Protein AF-R5D0K5-F1 (afdb_monomer)

Mean predicted aligned error: 5.12 Å

Nearest PDB structures (foldseek):
  7zm7-assembly1_J  TM=4.740E-01  e=4.347E+00  Thermochaetoides thermophila DSM 1495
  7fj2-assembly2_F  TM=4.755E-01  e=7.979E+00  Homo sapiens

pLDDT: mean 84.45, std 9.71, range [44.28, 92.12]

Radius of gyration: 11.74 Å; Cα contacts (8 Å, |Δi|>4): 54; chains: 1; bounding box: 26×28×30 Å

Solvent-accessible surface area (backbone atoms only — not comparable to full-atom values): 4242 Å² total; per-residue (Å²): 143,66,63,72,59,54,55,51,50,50,51,52,53,51,54,38,63,74,52,69,62,34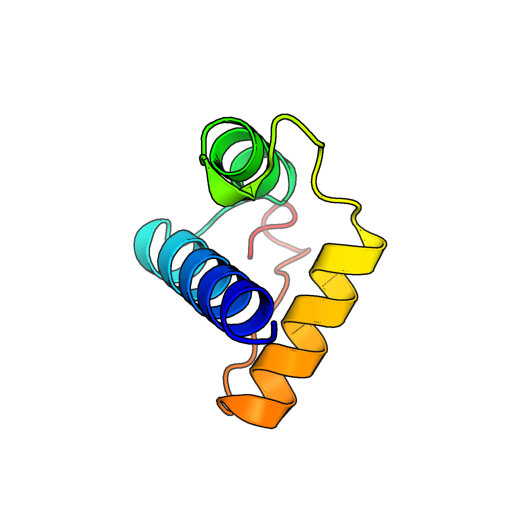,37,65,66,60,51,34,54,53,38,42,72,33,81,90,32,79,72,42,78,70,51,69,70,55,53,54,50,47,46,55,47,40,29,74,73,70,72,44,82,82,60,69,42,68,88,81,72,46,29,58

Structure (mmCIF, N/CA/C/O backbone):
data_AF-R5D0K5-F1
#
_entry.id   AF-R5D0K5-F1
#
loop_
_atom_site.group_PDB
_atom_site.id
_atom_site.type_symbol
_atom_site.label_atom_id
_atom_site.label_alt_id
_atom_site.label_comp_id
_atom_site.label_asym_id
_atom_site.label_entity_id
_atom_site.label_seq_id
_atom_site.pdbx_PDB_ins_code
_atom_site.Cartn_x
_atom_site.Cartn_y
_atom_site.Cartn_z
_atom_site.occupancy
_atom_site.B_iso_or_equiv
_atom_site.auth_seq_id
_atom_site.auth_comp_id
_atom_site.auth_asym_id
_atom_site.auth_atom_id
_atom_site.pdbx_PDB_model_num
ATOM 1 N N . MET A 1 1 ? -14.624 -0.078 15.335 1.00 44.28 1 MET A N 1
ATOM 2 C CA . MET A 1 1 ? -13.880 0.734 14.352 1.00 44.28 1 MET A CA 1
ATOM 3 C C . MET A 1 1 ? -12.940 -0.212 13.623 1.00 44.28 1 MET A C 1
ATOM 5 O O . MET A 1 1 ? -11.871 -0.524 14.122 1.00 44.28 1 MET A O 1
ATOM 9 N N . THR A 1 2 ? -13.451 -0.830 12.563 1.00 48.69 2 THR A N 1
ATOM 10 C CA . THR A 1 2 ? -12.807 -1.910 11.783 1.00 48.69 2 THR A CA 1
ATOM 11 C C . THR A 1 2 ? -13.143 -1.801 10.293 1.00 48.69 2 THR A C 1
ATOM 13 O O . THR A 1 2 ? -12.576 -2.539 9.493 1.00 48.69 2 THR A O 1
ATOM 16 N N . GLN A 1 3 ? -14.045 -0.882 9.926 1.00 56.31 3 GLN A N 1
ATOM 17 C CA . GLN A 1 3 ? -14.433 -0.614 8.539 1.00 56.31 3 GLN A CA 1
ATOM 18 C C . GLN A 1 3 ? -13.242 -0.012 7.777 1.00 56.31 3 GLN A C 1
ATOM 20 O O . GLN A 1 3 ? -12.892 -0.497 6.707 1.00 56.31 3 GLN A O 1
ATOM 25 N N . ASP A 1 4 ? -12.470 0.852 8.445 1.00 74.38 4 ASP A N 1
ATOM 26 C CA . ASP A 1 4 ? -11.340 1.581 7.867 1.00 74.38 4 ASP A CA 1
ATOM 27 C C . ASP A 1 4 ? -10.243 0.690 7.272 1.00 74.38 4 ASP A C 1
ATOM 29 O O . ASP A 1 4 ? -9.507 1.133 6.402 1.00 74.38 4 ASP A O 1
ATOM 33 N N . LEU A 1 5 ? -10.070 -0.553 7.738 1.00 81.88 5 LEU A N 1
ATOM 34 C CA . LEU A 1 5 ? -9.020 -1.431 7.208 1.00 81.88 5 LEU A CA 1
ATOM 35 C C . LEU A 1 5 ? -9.430 -2.078 5.881 1.00 81.88 5 LEU A C 1
ATOM 37 O O . LEU A 1 5 ? -8.615 -2.187 4.968 1.00 81.88 5 LEU A O 1
ATOM 41 N N . PHE A 1 6 ? -10.695 -2.487 5.776 1.00 86.25 6 PHE A N 1
ATOM 42 C CA . PHE A 1 6 ? -11.239 -3.077 4.556 1.00 86.25 6 PHE A CA 1
ATOM 43 C C . PHE A 1 6 ? -11.341 -2.038 3.443 1.00 86.25 6 PHE A C 1
ATOM 45 O O . PHE A 1 6 ? -10.953 -2.337 2.317 1.00 86.25 6 PHE A O 1
ATOM 52 N N . ASP A 1 7 ? -11.752 -0.809 3.764 1.00 87.56 7 ASP A N 1
ATOM 53 C CA . ASP A 1 7 ? -11.760 0.298 2.802 1.00 87.56 7 ASP A CA 1
ATOM 54 C C . ASP A 1 7 ? -10.361 0.555 2.219 1.00 87.56 7 ASP A C 1
ATOM 56 O O . ASP A 1 7 ? -10.206 0.747 1.013 1.00 87.56 7 ASP A O 1
ATOM 60 N N . LYS A 1 8 ? -9.311 0.456 3.046 1.00 88.31 8 LYS A N 1
ATOM 61 C CA . LYS A 1 8 ? -7.910 0.577 2.604 1.00 88.31 8 LYS A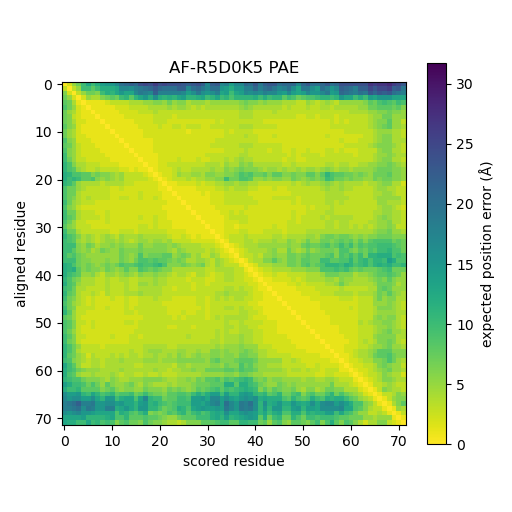 CA 1
ATO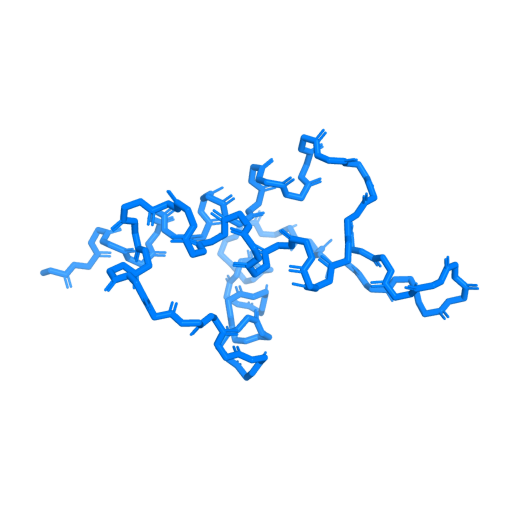M 62 C C . LYS A 1 8 ? -7.475 -0.570 1.698 1.00 88.31 8 LYS A C 1
ATOM 64 O O . LYS A 1 8 ? -6.744 -0.348 0.735 1.00 88.31 8 LYS A O 1
ATOM 69 N N . TYR A 1 9 ? -7.929 -1.788 1.983 1.00 90.50 9 TYR A N 1
ATOM 70 C CA . TYR A 1 9 ? -7.647 -2.954 1.144 1.00 90.50 9 TYR A CA 1
ATOM 71 C C . TYR A 1 9 ? -8.323 -2.840 -0.215 1.00 90.50 9 TYR A C 1
ATOM 73 O O . TYR A 1 9 ? -7.667 -3.034 -1.236 1.00 90.50 9 TYR A O 1
ATOM 81 N N . ILE A 1 10 ? -9.603 -2.466 -0.226 1.00 89.94 10 ILE A N 1
ATOM 82 C CA . ILE A 1 10 ? -10.369 -2.237 -1.453 1.00 89.94 10 ILE A CA 1
ATOM 83 C C . ILE A 1 10 ? -9.711 -1.128 -2.269 1.00 89.94 10 ILE A C 1
ATOM 85 O O . ILE A 1 10 ? -9.484 -1.312 -3.461 1.00 89.94 10 ILE A O 1
ATOM 89 N N . TRP A 1 11 ? -9.333 -0.019 -1.627 1.00 91.94 11 TRP A N 1
ATOM 90 C CA . TRP A 1 11 ? -8.622 1.074 -2.284 1.00 91.94 11 TRP A CA 1
ATOM 91 C C . TRP A 1 11 ? -7.312 0.606 -2.926 1.00 91.94 11 TRP A C 1
ATOM 93 O O . TRP A 1 11 ? -7.025 0.975 -4.065 1.00 91.94 11 TRP A O 1
ATOM 103 N N . LEU A 1 12 ? -6.530 -0.229 -2.232 1.00 91.38 12 LEU A N 1
ATOM 104 C CA . LEU A 1 12 ? -5.261 -0.732 -2.756 1.00 91.38 12 LEU A CA 1
ATOM 105 C C . LEU A 1 12 ? -5.476 -1.630 -3.979 1.00 91.38 12 LEU A C 1
ATOM 107 O O . LEU A 1 12 ? -4.815 -1.445 -5.000 1.00 91.38 12 LEU A O 1
ATOM 111 N N . VAL A 1 13 ? -6.415 -2.573 -3.882 1.00 91.38 13 VAL A N 1
ATOM 112 C CA . VAL A 1 13 ? -6.755 -3.490 -4.978 1.00 91.38 13 VAL A CA 1
ATOM 113 C C . VAL A 1 13 ? -7.288 -2.719 -6.182 1.00 91.38 13 VAL A C 1
ATOM 115 O O . VAL A 1 13 ? -6.802 -2.925 -7.290 1.00 91.38 13 VAL A O 1
ATOM 118 N N . ASP A 1 14 ? -8.237 -1.804 -5.977 1.00 92.12 14 ASP A N 1
ATOM 119 C CA . ASP A 1 14 ? -8.810 -0.975 -7.042 1.00 92.12 14 ASP A CA 1
ATOM 120 C C . ASP A 1 14 ? -7.738 -0.094 -7.705 1.00 92.12 14 ASP A C 1
ATOM 122 O O . ASP A 1 14 ? -7.670 -0.023 -8.933 1.00 92.12 14 ASP A O 1
ATOM 126 N N . THR A 1 15 ? -6.835 0.498 -6.917 1.00 91.56 15 THR A N 1
ATOM 127 C CA . THR A 1 15 ? -5.741 1.336 -7.431 1.00 91.56 15 THR A CA 1
ATOM 128 C C . THR A 1 15 ? -4.807 0.551 -8.349 1.00 91.56 15 THR A C 1
ATOM 130 O O . THR A 1 15 ? -4.490 1.030 -9.442 1.00 91.56 15 THR A O 1
ATOM 133 N N . ILE A 1 16 ? -4.394 -0.648 -7.931 1.00 90.00 16 ILE A N 1
ATOM 134 C CA . ILE A 1 16 ? -3.519 -1.525 -8.721 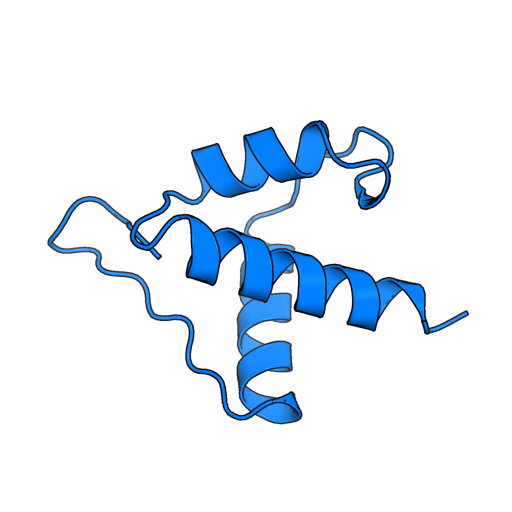1.00 90.00 16 ILE A CA 1
ATOM 135 C C . ILE A 1 16 ? -4.264 -2.029 -9.963 1.00 90.00 16 ILE A C 1
ATOM 137 O O . ILE A 1 16 ? -3.774 -1.895 -11.086 1.00 90.00 16 ILE A O 1
ATOM 141 N N . TYR A 1 17 ? -5.500 -2.501 -9.791 1.00 88.81 17 TYR A N 1
ATOM 142 C CA . TYR A 1 17 ? -6.325 -3.025 -10.879 1.00 88.81 17 TYR A CA 1
ATOM 143 C C . TYR A 1 17 ? -6.583 -1.988 -11.984 1.00 88.81 17 TYR A C 1
ATOM 145 O O . TYR A 1 17 ? -6.471 -2.302 -13.172 1.00 88.81 17 TYR A O 1
ATOM 153 N N . ARG A 1 18 ? -6.880 -0.733 -11.618 1.00 88.69 18 ARG A N 1
AT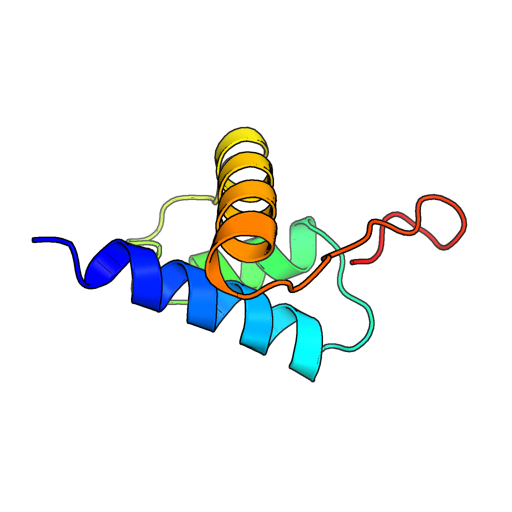OM 154 C CA . ARG A 1 18 ? -7.080 0.368 -12.579 1.00 88.69 18 ARG A CA 1
ATOM 155 C C . ARG A 1 18 ? -5.796 0.791 -13.273 1.00 88.69 18 ARG A C 1
ATOM 157 O O . ARG A 1 18 ? -5.841 1.180 -14.438 1.00 88.69 18 ARG A O 1
ATOM 164 N N . ALA A 1 19 ? -4.674 0.773 -12.559 1.00 87.25 19 ALA A N 1
ATOM 165 C CA . ALA A 1 19 ? -3.399 1.208 -13.108 1.00 87.25 19 ALA A CA 1
ATOM 166 C C . ALA A 1 19 ? -2.779 0.177 -14.060 1.00 87.25 19 ALA A C 1
ATOM 168 O O . ALA A 1 19 ? -2.036 0.573 -14.955 1.00 87.25 19 ALA A O 1
ATOM 169 N N . ARG A 1 20 ? -3.128 -1.113 -13.916 1.00 81.00 20 ARG A N 1
ATOM 170 C CA . ARG A 1 20 ? -2.639 -2.272 -14.697 1.00 81.00 20 ARG A CA 1
ATOM 171 C C . ARG A 1 20 ? -1.162 -2.599 -14.474 1.00 81.00 20 ARG A C 1
ATOM 173 O O . ARG A 1 20 ? -0.847 -3.774 -14.385 1.00 81.00 20 ARG A O 1
ATOM 180 N N . ASN A 1 21 ? -0.306 -1.585 -14.399 1.00 82.75 21 ASN A N 1
ATOM 181 C CA . ASN A 1 21 ? 1.075 -1.647 -13.939 1.00 82.75 21 ASN A CA 1
ATOM 182 C C . ASN A 1 21 ? 1.332 -0.386 -13.114 1.00 82.75 21 ASN A C 1
ATOM 184 O O . ASN A 1 21 ? 1.232 0.719 -13.652 1.00 82.75 21 ASN A O 1
ATOM 188 N N . ILE A 1 22 ? 1.652 -0.532 -11.831 1.00 88.75 22 ILE A N 1
ATOM 189 C CA . ILE A 1 22 ? 1.939 0.622 -10.968 1.00 88.75 22 ILE A CA 1
ATOM 190 C C . ILE A 1 22 ? 3.120 0.352 -10.046 1.00 88.75 22 ILE A C 1
ATOM 192 O O . ILE A 1 22 ? 3.285 -0.752 -9.536 1.00 88.75 22 ILE A O 1
ATOM 196 N N . THR A 1 23 ? 3.966 1.351 -9.829 1.00 89.44 23 THR A N 1
ATOM 197 C CA . THR A 1 23 ? 5.064 1.236 -8.860 1.00 89.44 23 THR A CA 1
ATOM 198 C C . THR A 1 23 ? 4.584 1.512 -7.436 1.00 89.44 23 THR A C 1
ATOM 200 O O . THR A 1 23 ? 3.550 2.141 -7.210 1.00 89.44 23 THR A O 1
ATOM 203 N N . PHE A 1 24 ? 5.353 1.075 -6.436 1.00 87.94 24 PHE A N 1
ATOM 204 C CA . PHE A 1 24 ? 5.053 1.418 -5.043 1.00 87.94 24 PHE A CA 1
ATOM 205 C C . PHE A 1 24 ? 5.052 2.937 -4.807 1.00 87.94 24 PHE A C 1
ATOM 207 O O . PHE A 1 24 ? 4.198 3.425 -4.074 1.00 87.94 24 PHE A O 1
ATOM 214 N N . GLU A 1 25 ? 5.956 3.677 -5.454 1.00 88.19 25 GLU A N 1
ATOM 215 C CA . GLU A 1 25 ? 6.003 5.142 -5.365 1.00 88.19 25 GLU A CA 1
ATOM 216 C C . GLU A 1 25 ? 4.709 5.774 -5.886 1.00 88.19 25 GLU A C 1
ATOM 218 O O . GLU A 1 25 ? 4.103 6.584 -5.190 1.00 88.19 25 GLU A O 1
ATOM 223 N N . GLU A 1 26 ? 4.204 5.335 -7.041 1.00 89.81 26 GLU A N 1
ATOM 224 C CA . GLU A 1 26 ? 2.929 5.830 -7.575 1.00 89.81 26 GLU A CA 1
ATOM 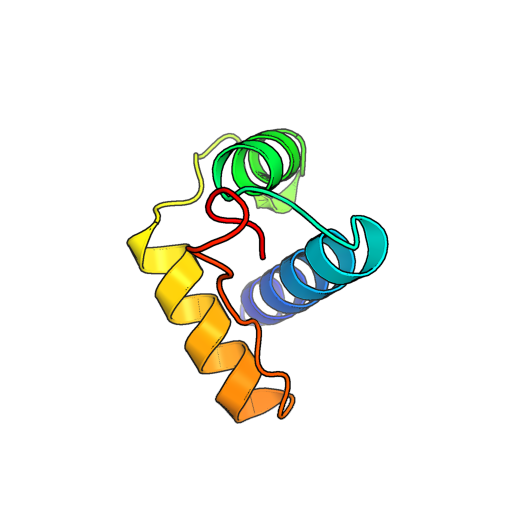225 C C . GLU A 1 26 ? 1.727 5.444 -6.703 1.00 89.81 26 GLU A C 1
ATOM 227 O O . GLU A 1 26 ? 0.799 6.243 -6.535 1.00 89.81 26 GLU A O 1
ATOM 232 N N . ILE A 1 27 ? 1.717 4.230 -6.136 1.00 91.12 27 ILE A N 1
ATOM 233 C CA . ILE A 1 27 ? 0.697 3.835 -5.153 1.00 91.12 27 ILE A CA 1
ATOM 234 C C . ILE A 1 27 ? 0.745 4.803 -3.971 1.00 91.12 27 ILE A C 1
ATOM 236 O O . ILE A 1 27 ? -0.296 5.293 -3.538 1.00 91.12 27 ILE A O 1
ATOM 240 N N . ASN A 1 28 ? 1.937 5.097 -3.461 1.00 90.81 28 ASN A N 1
ATOM 241 C CA . ASN A 1 28 ? 2.125 5.956 -2.305 1.00 90.81 28 ASN A CA 1
ATOM 242 C C . ASN A 1 28 ? 1.730 7.416 -2.588 1.00 90.81 28 ASN A C 1
ATOM 244 O O . ASN A 1 28 ? 1.045 8.042 -1.782 1.00 90.81 28 ASN A O 1
ATOM 248 N N . GLU A 1 29 ? 2.045 7.941 -3.773 1.00 90.50 29 GLU A N 1
ATOM 249 C CA . GLU A 1 29 ? 1.572 9.259 -4.205 1.00 90.50 29 GLU A CA 1
ATOM 250 C C . GLU A 1 29 ? 0.042 9.336 -4.254 1.00 90.50 29 GLU A C 1
ATOM 252 O O . GLU A 1 29 ? -0.558 10.313 -3.796 1.00 90.50 29 GLU A O 1
ATOM 257 N N . ARG A 1 30 ? -0.617 8.304 -4.796 1.00 90.81 30 ARG A N 1
ATOM 258 C CA . ARG A 1 30 ? -2.087 8.234 -4.820 1.00 90.81 30 ARG A CA 1
ATOM 259 C C . ARG A 1 30 ? -2.661 8.070 -3.417 1.00 90.81 30 ARG A C 1
ATOM 261 O O . ARG A 1 30 ? -3.716 8.633 -3.131 1.00 90.81 30 ARG A O 1
ATOM 268 N N . TRP A 1 31 ? -1.968 7.332 -2.554 1.00 91.25 31 TRP A N 1
ATOM 269 C CA . TRP A 1 31 ? -2.341 7.140 -1.159 1.00 91.25 31 TRP A CA 1
ATOM 270 C C . TRP A 1 31 ? -2.327 8.473 -0.414 1.00 91.25 31 TRP A C 1
ATOM 272 O O . TRP A 1 31 ? -3.352 8.855 0.141 1.00 91.25 31 TRP A O 1
ATOM 282 N N . LEU A 1 32 ? -1.238 9.239 -0.508 1.00 89.00 32 LEU A N 1
ATOM 283 C CA . LEU A 1 32 ? -1.105 10.572 0.095 1.00 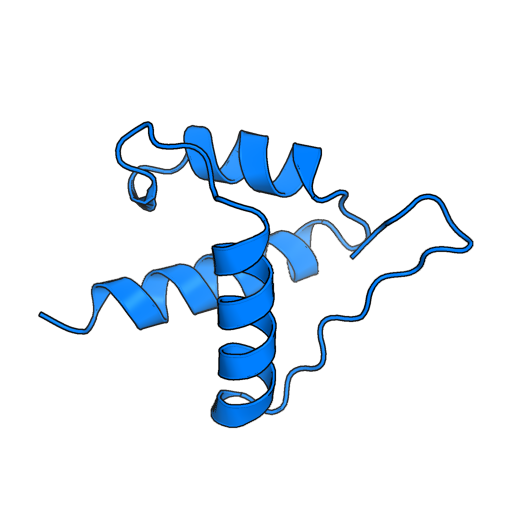89.00 32 LEU A CA 1
ATOM 284 C C . LEU A 1 32 ? -2.180 11.564 -0.372 1.00 89.00 32 LEU A C 1
ATOM 286 O O . LEU A 1 32 ? -2.592 12.440 0.384 1.00 89.00 32 LEU A O 1
ATOM 290 N N . ARG A 1 33 ? -2.656 11.428 -1.615 1.00 86.94 33 ARG A N 1
ATOM 291 C CA . ARG A 1 33 ? -3.764 12.241 -2.151 1.00 86.94 33 ARG A CA 1
ATOM 292 C C . ARG A 1 33 ? -5.143 11.755 -1.699 1.00 86.94 33 ARG A C 1
ATOM 294 O O . ARG A 1 33 ? -6.119 12.490 -1.837 1.00 86.94 33 ARG A O 1
ATOM 301 N N . SER A 1 34 ? -5.244 10.529 -1.194 1.00 84.00 34 SER A N 1
ATOM 302 C CA . SER A 1 34 ? -6.484 9.957 -0.676 1.00 84.00 34 SER A CA 1
ATOM 303 C C . SER A 1 34 ? -6.762 10.463 0.735 1.00 84.00 34 SER A C 1
ATOM 305 O O . SER A 1 34 ? -5.861 10.534 1.572 1.00 84.00 34 SER A O 1
ATOM 307 N N . GLN A 1 35 ? -8.035 10.725 1.042 1.00 81.31 35 GLN A N 1
ATOM 308 C CA . GLN A 1 35 ? -8.471 11.067 2.402 1.00 81.31 35 GLN A CA 1
ATOM 309 C C . GLN A 1 35 ? -8.168 9.953 3.420 1.00 81.31 35 GLN A C 1
ATOM 311 O O . GLN A 1 35 ? -8.053 10.236 4.607 1.00 81.31 35 GLN A O 1
ATOM 316 N N . LEU A 1 36 ? -7.982 8.709 2.962 1.00 80.75 36 LEU A N 1
ATOM 317 C CA . LEU A 1 36 ? -7.673 7.548 3.806 1.00 80.75 36 LEU A CA 1
ATOM 318 C C . LEU A 1 36 ? -6.254 7.558 4.398 1.00 80.75 36 LEU A C 1
ATOM 320 O O . LEU A 1 36 ? -5.994 6.810 5.345 1.00 80.75 36 LEU A O 1
ATOM 324 N N . SER A 1 37 ? -5.338 8.345 3.824 1.00 80.69 37 SER A N 1
ATOM 325 C CA . SER A 1 37 ? -3.956 8.445 4.308 1.00 80.69 37 SER A CA 1
ATOM 326 C C . SER A 1 37 ? -3.797 9.378 5.495 1.00 80.69 37 SER A C 1
ATOM 328 O O . SER A 1 37 ? -2.789 9.288 6.189 1.00 80.69 37 SER A O 1
ATOM 330 N N . GLU A 1 38 ? -4.750 10.291 5.705 1.00 79.81 38 GLU A N 1
ATOM 331 C CA . GLU A 1 38 ? -4.636 11.378 6.686 1.00 79.81 38 GLU A CA 1
ATOM 332 C C . GLU A 1 38 ? -3.337 12.201 6.510 1.00 79.81 38 GLU A C 1
ATOM 334 O O . GLU A 1 38 ? -2.832 12.800 7.456 1.00 79.81 38 GLU A O 1
ATOM 339 N N . GLY A 1 39 ? -2.779 12.227 5.289 1.00 79.06 39 GLY A N 1
ATOM 340 C CA . GLY A 1 39 ? -1.509 12.890 4.975 1.00 79.06 39 GLY A CA 1
ATOM 341 C C . GLY A 1 39 ? -0.260 12.102 5.385 1.00 79.06 39 GLY A C 1
ATOM 342 O O . GLY A 1 39 ? 0.839 12.657 5.371 1.00 79.06 39 GLY A O 1
ATOM 343 N N . VAL A 1 40 ? -0.408 10.828 5.755 1.00 85.00 40 VAL A N 1
ATOM 344 C CA . VAL A 1 40 ? 0.695 9.952 6.161 1.00 85.00 40 VAL A CA 1
ATOM 345 C C . VAL A 1 40 ? 1.082 9.014 5.026 1.00 85.00 40 VAL A C 1
ATOM 347 O O . VAL A 1 40 ? 0.248 8.324 4.436 1.00 85.00 40 VAL A O 1
ATOM 350 N N . ASP A 1 41 ? 2.384 8.967 4.764 1.00 87.31 41 ASP A N 1
ATOM 351 C CA . ASP A 1 41 ? 2.998 8.069 3.794 1.00 87.31 41 ASP A CA 1
ATOM 352 C C . ASP A 1 41 ? 2.678 6.603 4.105 1.00 87.31 41 ASP A C 1
ATOM 354 O O . ASP A 1 41 ? 2.675 6.206 5.274 1.00 87.31 41 ASP A O 1
ATOM 358 N N . LEU A 1 42 ? 2.411 5.790 3.080 1.00 87.81 42 LEU A N 1
ATOM 359 C CA . LEU A 1 42 ? 2.155 4.365 3.251 1.00 87.81 42 LEU A CA 1
ATOM 360 C C . LEU A 1 42 ?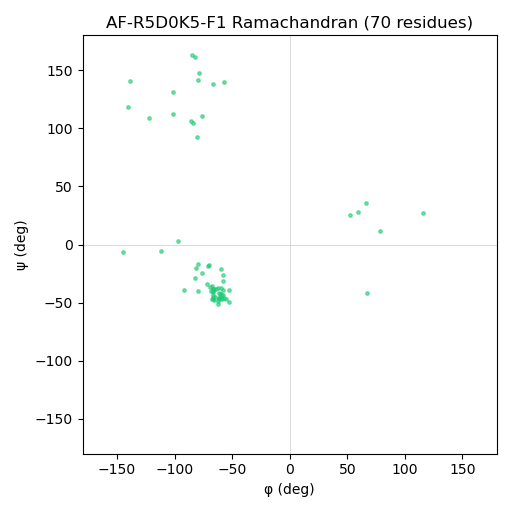 3.483 3.646 3.502 1.00 87.81 42 LEU A C 1
ATOM 362 O O . LEU A 1 42 ? 4.257 3.464 2.567 1.00 87.81 42 LEU A O 1
ATOM 366 N N . PRO A 1 43 ? 3.760 3.123 4.710 1.00 89.00 43 PRO A N 1
ATOM 367 C CA . PRO A 1 43 ? 5.020 2.437 4.940 1.00 89.00 43 PRO A CA 1
ATOM 368 C C . PRO A 1 43 ? 5.072 1.142 4.125 1.00 89.00 43 PRO A C 1
ATOM 370 O O . PRO A 1 43 ? 4.117 0.360 4.133 1.00 89.00 43 PRO A O 1
ATOM 373 N N . LEU A 1 44 ? 6.222 0.839 3.516 1.00 87.00 44 LEU A N 1
ATOM 374 C CA . LEU A 1 44 ? 6.419 -0.383 2.719 1.00 87.00 44 LEU A CA 1
ATOM 375 C C . LEU A 1 44 ? 6.026 -1.657 3.495 1.00 87.00 44 LEU A C 1
ATOM 377 O O . LEU A 1 44 ? 5.399 -2.575 2.966 1.00 87.00 44 LEU A O 1
ATOM 381 N N . ARG A 1 45 ? 6.337 -1.695 4.798 1.00 89.12 45 ARG A N 1
ATOM 382 C CA . ARG A 1 45 ? 5.947 -2.793 5.697 1.00 89.12 45 ARG A CA 1
ATOM 383 C C . ARG A 1 45 ? 4.427 -2.954 5.787 1.00 89.12 45 ARG A C 1
ATOM 385 O O . ARG A 1 45 ? 3.935 -4.081 5.781 1.00 89.12 45 ARG A O 1
ATOM 392 N N . THR A 1 46 ? 3.699 -1.845 5.877 1.00 89.69 46 THR A N 1
ATOM 393 C CA . THR A 1 46 ? 2.235 -1.822 5.941 1.00 89.69 46 THR A CA 1
ATOM 394 C C . THR A 1 46 ? 1.642 -2.309 4.628 1.00 89.69 46 THR A C 1
ATOM 396 O O . THR A 1 46 ? 0.797 -3.198 4.651 1.00 89.69 46 THR A O 1
ATOM 399 N N . PHE A 1 47 ? 2.158 -1.831 3.496 1.00 90.38 47 PHE A N 1
ATOM 400 C CA . PHE A 1 47 ? 1.757 -2.301 2.170 1.00 90.38 47 PHE A CA 1
ATOM 401 C C . PHE A 1 47 ? 1.948 -3.816 2.000 1.00 90.38 47 PHE A C 1
ATOM 403 O O . PHE A 1 47 ? 1.026 -4.514 1.580 1.00 90.38 47 PHE A O 1
ATOM 410 N N . HIS A 1 48 ? 3.098 -4.368 2.401 1.00 89.62 48 HIS A N 1
ATOM 411 C CA . HIS A 1 48 ? 3.308 -5.819 2.367 1.00 89.62 48 HIS A CA 1
ATOM 412 C C . HIS A 1 48 ? 2.346 -6.583 3.281 1.00 89.62 48 HIS A C 1
ATOM 414 O O . HIS A 1 48 ? 1.896 -7.673 2.926 1.00 89.62 48 HIS A O 1
ATOM 420 N N . ASN A 1 49 ? 2.023 -6.027 4.450 1.00 91.38 49 ASN A N 1
ATOM 421 C CA . ASN A 1 49 ? 1.051 -6.634 5.352 1.00 91.38 49 ASN A CA 1
ATOM 422 C C . ASN A 1 49 ? -0.358 -6.626 4.742 1.00 91.38 49 ASN A C 1
ATOM 424 O O . ASN A 1 49 ? -1.071 -7.621 4.826 1.00 91.38 49 ASN A O 1
ATOM 428 N N . TRP A 1 50 ? -0.736 -5.529 4.084 1.00 91.75 50 TRP A N 1
ATOM 429 C CA . TRP A 1 50 ? -2.013 -5.402 3.387 1.00 91.75 50 TRP A CA 1
ATOM 430 C C . TRP A 1 50 ? -2.108 -6.368 2.217 1.00 91.75 50 TRP A C 1
ATOM 432 O O . TRP A 1 50 ? -3.104 -7.070 2.126 1.00 91.75 50 TRP A O 1
ATOM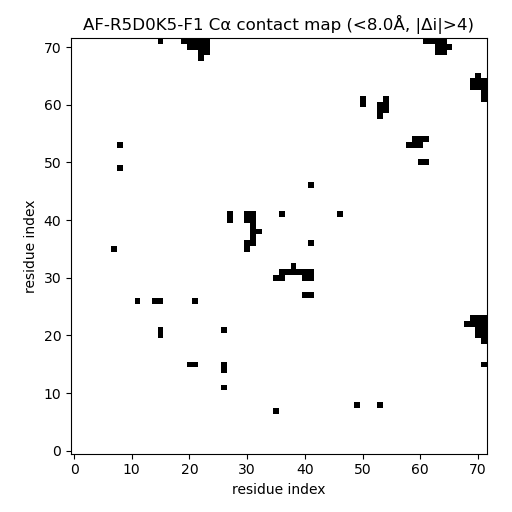 442 N N . ARG A 1 51 ? -1.060 -6.499 1.393 1.00 90.88 51 ARG A N 1
ATOM 443 C CA . ARG A 1 51 ? -1.003 -7.512 0.325 1.00 90.88 51 ARG A CA 1
ATOM 444 C C . ARG A 1 51 ? -1.277 -8.920 0.849 1.00 90.88 51 ARG A C 1
ATOM 446 O O . ARG A 1 51 ? -2.139 -9.600 0.314 1.00 90.88 51 ARG A O 1
ATOM 453 N N . LYS A 1 52 ? -0.598 -9.330 1.926 1.00 91.38 52 LYS A N 1
ATOM 454 C CA . LYS A 1 52 ? -0.811 -10.654 2.540 1.00 91.38 52 LYS A CA 1
ATOM 455 C C . LYS A 1 52 ? -2.218 -10.820 3.110 1.00 91.38 52 LYS A C 1
ATOM 457 O O . LYS A 1 52 ? -2.792 -11.902 3.046 1.00 91.38 52 LYS A O 1
ATOM 462 N N . ALA A 1 53 ? -2.765 -9.763 3.707 1.00 91.75 53 ALA A N 1
ATOM 463 C CA . ALA A 1 53 ? -4.130 -9.784 4.212 1.00 91.75 53 ALA A CA 1
ATOM 464 C C . ALA A 1 53 ? -5.139 -9.907 3.062 1.00 91.75 53 ALA A C 1
ATOM 466 O O . ALA A 1 53 ? -6.048 -10.721 3.148 1.00 91.75 53 ALA A O 1
ATOM 467 N N . ILE A 1 54 ? -4.942 -9.157 1.976 1.00 91.50 54 ILE A N 1
ATOM 468 C CA . ILE A 1 54 ? -5.769 -9.197 0.768 1.00 91.50 54 ILE A CA 1
ATOM 469 C C . ILE A 1 54 ? -5.729 -10.581 0.126 1.00 91.50 54 ILE A C 1
ATOM 471 O O . ILE A 1 54 ? -6.783 -11.129 -0.175 1.00 91.50 54 ILE A O 1
ATOM 475 N N . GLU A 1 55 ? -4.543 -11.169 -0.011 1.00 92.00 55 GLU A N 1
ATOM 476 C CA . GLU A 1 55 ? -4.367 -12.538 -0.502 1.00 92.00 55 GLU A CA 1
ATOM 477 C C . GLU A 1 55 ? -5.181 -13.522 0.345 1.00 92.00 55 GLU A C 1
ATOM 479 O O . GLU A 1 55 ? -5.950 -14.313 -0.179 1.00 92.00 55 GLU A O 1
ATOM 484 N N . LYS A 1 56 ? -5.111 -13.413 1.674 1.00 90.81 56 LYS A N 1
ATOM 485 C CA . LYS A 1 56 ? -5.838 -14.317 2.573 1.00 90.81 56 LYS A CA 1
ATOM 486 C C . LYS A 1 56 ? -7.356 -14.093 2.599 1.00 90.81 56 LYS A C 1
ATOM 488 O O . LYS A 1 56 ? -8.102 -15.032 2.858 1.00 90.81 56 LYS A O 1
ATOM 493 N N . VAL A 1 57 ? -7.806 -12.850 2.446 1.00 90.06 57 VAL A N 1
ATOM 494 C CA . VAL A 1 57 ? -9.214 -12.458 2.633 1.00 90.06 57 VAL A CA 1
ATOM 495 C C . VAL A 1 57 ? -9.999 -12.515 1.325 1.00 90.06 57 VAL A C 1
ATOM 497 O O . VAL A 1 57 ? -11.159 -12.917 1.336 1.00 90.06 57 VAL A O 1
ATOM 500 N N . PHE A 1 58 ? -9.378 -12.109 0.220 1.00 87.56 58 PHE A N 1
ATOM 501 C CA . PHE A 1 58 ? -10.008 -11.996 -1.094 1.00 87.56 58 PHE A CA 1
ATOM 502 C C . PHE A 1 58 ? -9.489 -13.018 -2.110 1.00 87.56 58 PHE A C 1
ATOM 504 O O . PHE A 1 58 ? -10.024 -13.063 -3.213 1.00 87.56 58 PHE A O 1
ATOM 511 N N . ASP A 1 59 ? -8.469 -13.814 -1.767 1.00 89.69 59 ASP A N 1
ATOM 512 C CA . ASP A 1 59 ? -7.791 -14.735 -2.695 1.00 89.69 59 ASP A CA 1
ATOM 513 C C . ASP A 1 59 ? -7.164 -14.006 -3.904 1.00 89.69 59 ASP A C 1
ATOM 515 O O . ASP A 1 59 ? -7.027 -14.541 -5.000 1.00 89.69 59 ASP A O 1
ATOM 519 N N . ILE A 1 60 ? -6.782 -12.736 -3.710 1.00 89.44 60 ILE A N 1
ATOM 520 C CA . ILE A 1 60 ? -6.159 -11.897 -4.741 1.00 89.44 60 ILE A CA 1
ATOM 521 C C . ILE A 1 60 ? -4.653 -11.844 -4.497 1.00 89.44 60 ILE A C 1
ATOM 523 O O . ILE A 1 60 ? -4.188 -11.222 -3.538 1.00 89.44 60 ILE A O 1
ATOM 527 N N . ASN A 1 61 ? -3.881 -12.442 -5.403 1.00 85.88 61 ASN A N 1
ATOM 528 C CA . ASN A 1 61 ? -2.428 -12.349 -5.374 1.00 85.88 61 ASN A CA 1
ATOM 529 C C . ASN A 1 61 ? -1.956 -11.083 -6.105 1.00 85.88 61 ASN A C 1
ATOM 531 O O . ASN A 1 61 ? -1.987 -11.006 -7.330 1.00 85.88 61 ASN A O 1
ATOM 535 N N . ILE A 1 62 ? -1.511 -10.084 -5.344 1.00 86.00 62 ILE A N 1
ATOM 536 C CA . ILE A 1 62 ? -0.815 -8.914 -5.892 1.00 86.00 62 ILE A CA 1
ATOM 537 C C . ILE A 1 62 ? 0.650 -9.315 -6.042 1.00 86.00 62 ILE A C 1
ATOM 539 O O . ILE A 1 62 ? 1.362 -9.394 -5.037 1.00 86.00 62 ILE A O 1
ATOM 543 N N . GLU A 1 63 ? 1.108 -9.589 -7.259 1.00 82.25 63 GLU A N 1
ATOM 544 C CA . GLU A 1 63 ? 2.512 -9.912 -7.531 1.00 82.25 63 GLU A CA 1
ATOM 545 C C . GLU A 1 63 ? 3.359 -8.649 -7.714 1.00 82.25 63 GLU A C 1
ATOM 547 O O . GLU A 1 63 ? 2.848 -7.548 -7.848 1.00 82.25 63 GLU A O 1
ATOM 552 N N . CYS A 1 64 ? 4.681 -8.793 -7.620 1.00 81.31 64 CYS A N 1
ATOM 553 C CA . CYS A 1 64 ? 5.618 -7.706 -7.889 1.00 81.31 64 CYS A CA 1
ATOM 554 C C . CYS A 1 64 ? 6.552 -8.161 -8.997 1.00 81.31 64 CYS A C 1
ATOM 556 O O . CYS A 1 64 ? 7.417 -9.017 -8.766 1.00 81.31 64 CYS A O 1
ATOM 558 N N . ASP A 1 65 ? 6.394 -7.586 -10.182 1.00 79.69 65 ASP A N 1
ATOM 559 C CA . ASP A 1 65 ? 7.258 -7.874 -11.310 1.00 79.69 65 ASP A CA 1
ATOM 560 C C . ASP A 1 65 ? 8.564 -7.080 -11.181 1.00 79.69 65 ASP A C 1
ATOM 562 O O . ASP A 1 65 ? 8.717 -5.925 -11.594 1.00 79.69 65 ASP A O 1
ATOM 566 N N . ARG A 1 66 ? 9.551 -7.731 -10.562 1.00 72.56 66 ARG A N 1
ATOM 567 C CA . ARG A 1 66 ? 10.907 -7.187 -10.408 1.00 72.56 66 ARG A CA 1
ATOM 568 C C . ARG A 1 66 ? 11.674 -7.132 -11.727 1.00 72.56 66 ARG A C 1
ATOM 570 O O . ARG A 1 66 ? 12.682 -6.436 -11.793 1.00 72.56 66 ARG A O 1
ATOM 577 N N . ARG A 1 67 ? 11.246 -7.872 -12.756 1.00 72.00 67 ARG A N 1
ATOM 578 C CA . ARG A 1 67 ? 11.926 -7.901 -14.059 1.00 72.00 67 ARG A CA 1
ATOM 579 C C . ARG A 1 67 ? 11.527 -6.717 -14.928 1.00 72.00 67 ARG A C 1
ATOM 581 O O . ARG A 1 67 ? 12.349 -6.276 -15.723 1.00 72.00 67 ARG A O 1
ATOM 588 N N . HIS A 1 68 ? 10.317 -6.193 -14.745 1.00 63.97 68 HIS A N 1
ATOM 589 C CA . HIS A 1 68 ? 9.810 -5.065 -15.522 1.00 63.97 68 HIS A CA 1
ATOM 590 C C . HIS A 1 68 ? 9.960 -3.691 -14.865 1.00 63.97 68 HIS A C 1
ATOM 592 O O . HIS A 1 68 ? 9.529 -2.726 -15.472 1.00 63.97 68 HIS A O 1
ATOM 598 N N . GLY A 1 69 ? 10.585 -3.564 -13.687 1.00 64.12 69 GLY A N 1
ATOM 599 C CA . GLY A 1 69 ? 10.781 -2.262 -13.026 1.00 64.12 69 GLY A CA 1
ATOM 600 C C . GLY A 1 69 ? 10.058 -2.089 -11.687 1.00 64.12 69 GLY A C 1
ATOM 601 O O . GLY A 1 69 ? 9.766 -0.962 -11.309 1.00 64.12 69 GLY A O 1
ATOM 602 N N . TYR A 1 70 ? 9.803 -3.183 -10.955 1.00 71.19 70 TYR A N 1
ATOM 603 C CA . TYR A 1 70 ? 9.100 -3.184 -9.659 1.00 71.19 70 TYR A CA 1
ATOM 604 C C . TYR A 1 70 ? 7.629 -2.758 -9.752 1.00 71.19 70 TYR A C 1
ATOM 606 O O . TYR A 1 70 ? 7.099 -2.114 -8.843 1.00 71.19 70 TYR A O 1
ATOM 614 N N . TYR A 1 71 ? 6.970 -3.147 -10.843 1.00 74.88 71 TYR A N 1
ATOM 615 C CA . TYR A 1 71 ? 5.539 -2.932 -11.026 1.00 74.88 71 TYR A CA 1
ATOM 616 C C . TYR A 1 71 ? 4.719 -3.965 -10.247 1.00 74.88 71 TYR A C 1
ATOM 618 O O . TYR A 1 71 ? 5.150 -5.107 -10.063 1.00 74.88 71 TYR A O 1
ATOM 626 N N . TYR A 1 72 ? 3.555 -3.531 -9.780 1.00 78.06 72 TYR A N 1
ATOM 627 C CA . TYR A 1 72 ? 2.522 -4.315 -9.110 1.00 78.06 72 TYR A CA 1
ATOM 628 C C . TYR A 1 72 ? 1.242 -4.327 -9.940 1.00 78.06 72 TYR A C 1
ATOM 630 O O . TYR A 1 72 ? 1.015 -3.334 -10.679 1.00 78.06 72 TYR A O 1
#

Sequence (72 aa):
MTQDLFDKYIWLVDTIYRARNITFEEINERWLRSQLSEGVDLPLRTFHNWRKAIEKVFDINIECDRRHGYYY

Secondary structure (DSSP, 8-state):
--HHHHHHHHHHHHHHHHHSS-BHHHHHHHHHHSGGGTT----HHHHHHHHHHHHHHH------BTTTTSB-

Foldseek 3Di:
DPVLLVVVLVLLCVVLVVVVWDALVRSQVVLCVDVSCVNPGQDPVNVVVSQVVCCVPVVDHDDFDPPVPRID